Protein AF-A0A059LKB6-F1 (afdb_monomer_lite)

pLDDT: mean 79.36, std 12.63, range [45.19, 91.0]

Sequence (121 aa):
MASVEQVVGRLGATAGLNPPGALRCTGPMSQSQLQSLVDDLVDDSTAESLDLSGCDLGDAAGDVLSRVVAFNTSLHSIFLRNNGIGSNGAQCLANALQSYNSGALRTLDLQGRQRLQTSLF

Secondary structure (DSSP, 8-state):
---HHHHHHHHGGGEEESSTTEEEE-S---HHHHHHHHHHHHT-SS--EEE-TT----TTHHHHHHHHHHH-SS--EEE-TTS---HHHHHHHHHHHHHH--S---EEE------------

Radius of gyration: 14.33 Å; chains: 1; bounding box: 54×27×29 Å

Structure (mmCIF, N/CA/C/O backbone):
data_AF-A0A059LKB6-F1
#
_entry.id   AF-A0A059LKB6-F1
#
loop_
_atom_site.group_PDB
_atom_site.id
_atom_site.type_symbol
_atom_site.label_atom_id
_atom_site.label_alt_id
_atom_site.label_comp_id
_atom_site.label_asym_id
_atom_site.label_entity_id
_atom_site.label_seq_id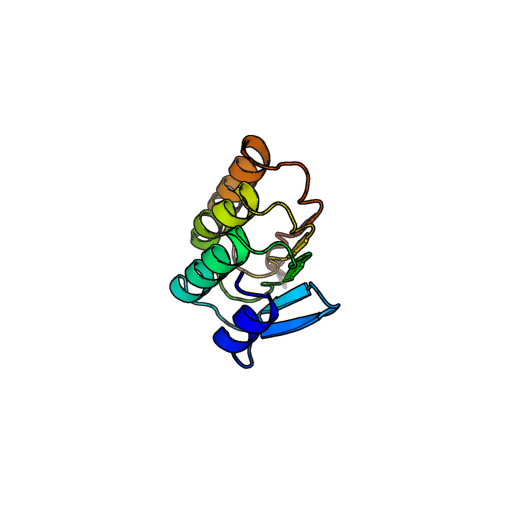
_atom_site.pdbx_PDB_ins_code
_atom_site.Cartn_x
_atom_site.Cartn_y
_atom_site.Cartn_z
_atom_site.occupancy
_atom_site.B_iso_or_equiv
_atom_site.auth_seq_id
_atom_site.auth_comp_id
_atom_site.auth_asym_id
_atom_site.auth_atom_id
_atom_site.pdbx_PDB_model_num
ATOM 1 N N . MET A 1 1 ? 17.820 -0.754 -1.975 1.00 47.09 1 MET A N 1
ATOM 2 C CA . MET A 1 1 ? 16.819 -1.778 -2.325 1.00 47.09 1 MET A CA 1
ATOM 3 C C . MET A 1 1 ? 16.505 -2.537 -1.049 1.00 47.09 1 MET A C 1
ATOM 5 O O . MET A 1 1 ? 17.280 -3.409 -0.670 1.00 47.09 1 MET A O 1
ATOM 9 N N . ALA A 1 2 ? 15.470 -2.120 -0.317 1.00 51.16 2 ALA A N 1
ATOM 10 C CA . ALA A 1 2 ? 14.919 -2.964 0.736 1.00 51.16 2 ALA A CA 1
ATOM 11 C C . ALA A 1 2 ? 14.179 -4.080 -0.000 1.00 51.16 2 ALA A C 1
ATOM 13 O O . ALA A 1 2 ? 13.281 -3.788 -0.770 1.00 51.16 2 ALA A O 1
ATOM 14 N N . SER A 1 3 ? 14.655 -5.317 0.110 1.00 65.12 3 SER A N 1
ATOM 15 C CA . SER A 1 3 ? 13.950 -6.469 -0.459 1.00 65.12 3 SER A CA 1
ATOM 16 C C . SER A 1 3 ? 12.683 -6.709 0.363 1.00 65.12 3 SER A C 1
ATOM 18 O O . SER A 1 3 ? 12.732 -6.513 1.582 1.00 65.12 3 SER A O 1
ATOM 20 N N . VAL A 1 4 ? 11.592 -7.204 -0.230 1.00 68.88 4 VAL A N 1
ATOM 21 C CA . VAL A 1 4 ? 10.387 -7.640 0.511 1.00 68.88 4 VAL A CA 1
ATOM 22 C C . VAL A 1 4 ? 10.713 -8.526 1.718 1.00 68.88 4 VAL A C 1
ATOM 24 O O . VAL A 1 4 ? 10.032 -8.471 2.739 1.00 68.88 4 VAL A O 1
ATOM 27 N N . GLU A 1 5 ? 11.809 -9.285 1.654 1.00 66.44 5 GLU A N 1
ATOM 28 C CA . GLU A 1 5 ? 12.310 -10.097 2.767 1.00 66.44 5 GLU A CA 1
ATOM 29 C C . GLU A 1 5 ? 12.785 -9.260 3.970 1.00 66.44 5 GLU A C 1
ATOM 31 O O . GLU A 1 5 ? 12.565 -9.639 5.122 1.00 66.44 5 GLU A O 1
ATOM 36 N N . GLN A 1 6 ? 13.400 -8.096 3.729 1.00 68.62 6 GLN A N 1
ATOM 37 C CA . GLN A 1 6 ? 13.790 -7.162 4.791 1.00 68.62 6 GLN A CA 1
ATOM 38 C C . GLN A 1 6 ? 12.564 -6.514 5.437 1.00 68.62 6 GLN A C 1
ATOM 40 O O . GLN A 1 6 ? 12.539 -6.334 6.654 1.00 68.62 6 GLN A O 1
ATOM 45 N N . VAL A 1 7 ? 11.534 -6.213 4.642 1.00 70.56 7 VAL A N 1
ATOM 46 C CA . VAL A 1 7 ? 10.265 -5.658 5.132 1.00 70.56 7 VAL A CA 1
ATOM 47 C C . VAL A 1 7 ? 9.565 -6.654 6.061 1.00 70.56 7 VAL A C 1
ATOM 49 O O . VAL A 1 7 ? 9.146 -6.285 7.160 1.00 70.56 7 VAL A O 1
ATOM 52 N N . VAL A 1 8 ? 9.532 -7.939 5.687 1.00 68.88 8 VAL A N 1
ATOM 53 C CA . VAL A 1 8 ? 9.028 -9.020 6.551 1.00 68.88 8 VAL A CA 1
ATOM 54 C C . VAL A 1 8 ? 9.811 -9.107 7.858 1.00 68.88 8 VAL A C 1
ATOM 56 O O . VAL A 1 8 ? 9.214 -9.146 8.934 1.00 68.88 8 VAL A O 1
ATOM 59 N N . GLY A 1 9 ? 11.144 -9.060 7.787 1.00 66.56 9 GLY A N 1
ATOM 60 C CA . GLY A 1 9 ? 12.001 -9.080 8.974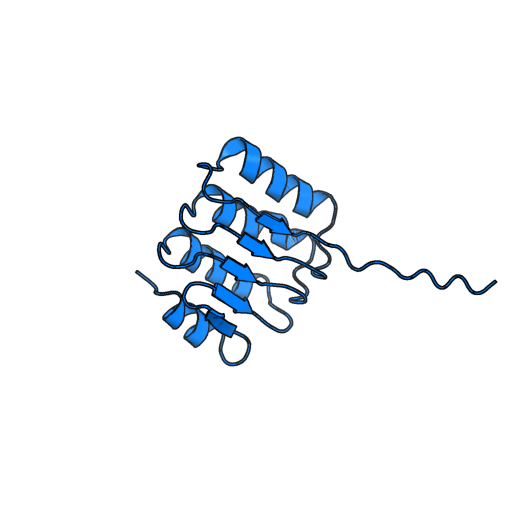 1.00 66.56 9 GLY A CA 1
ATOM 61 C C . GLY A 1 9 ? 11.739 -7.920 9.944 1.00 66.56 9 GLY A C 1
ATOM 62 O O . GLY A 1 9 ? 11.828 -8.108 11.156 1.00 66.56 9 GLY A O 1
ATOM 63 N N . ARG A 1 10 ? 11.370 -6.736 9.432 1.00 68.12 10 ARG A N 1
ATOM 64 C CA . ARG A 1 10 ? 11.044 -5.545 10.240 1.00 68.12 10 ARG A CA 1
ATOM 65 C C . ARG A 1 10 ? 9.651 -5.598 10.863 1.00 68.12 10 ARG A C 1
ATOM 67 O O . ARG A 1 10 ? 9.462 -5.086 11.964 1.00 68.12 10 ARG A O 1
ATOM 74 N N . LEU A 1 11 ? 8.685 -6.194 10.168 1.00 63.88 11 LEU A N 1
ATOM 75 C CA . LEU A 1 11 ? 7.318 -6.364 10.666 1.00 63.88 11 LEU A CA 1
ATOM 76 C C . LEU A 1 11 ? 7.204 -7.538 11.659 1.00 63.88 11 LEU A C 1
ATOM 78 O O . LEU A 1 11 ? 6.327 -7.528 12.521 1.00 63.88 11 LEU A O 1
ATOM 82 N N . GLY A 1 12 ? 8.143 -8.488 11.627 1.00 65.88 12 GLY A N 1
ATOM 83 C CA . GLY A 1 12 ? 8.234 -9.594 12.582 1.00 65.88 12 GLY A CA 1
ATOM 84 C C . GLY A 1 12 ? 7.272 -10.740 12.254 1.00 65.88 12 GLY A C 1
ATOM 85 O O . GLY A 1 12 ? 6.934 -10.963 11.098 1.00 65.88 12 GLY A O 1
ATOM 86 N N . ALA A 1 13 ? 6.807 -11.479 13.272 1.00 56.31 13 ALA A N 1
ATOM 87 C CA . ALA A 1 13 ? 5.946 -12.667 13.114 1.00 56.31 13 ALA A CA 1
ATOM 88 C C . ALA A 1 13 ? 4.576 -12.394 12.458 1.00 56.31 13 ALA A C 1
ATOM 90 O O . ALA A 1 13 ? 3.815 -13.322 12.189 1.00 56.31 13 ALA A O 1
ATOM 91 N N . THR A 1 14 ? 4.247 -11.123 12.240 1.00 59.97 14 THR A N 1
ATOM 92 C CA . THR A 1 14 ? 3.027 -10.681 11.577 1.00 59.97 14 THR A CA 1
ATOM 93 C C . THR A 1 14 ? 3.182 -10.619 10.066 1.00 59.97 14 THR A C 1
ATOM 95 O O . THR A 1 14 ? 2.163 -10.553 9.396 1.00 59.97 14 THR A O 1
ATOM 98 N N . ALA A 1 15 ? 4.395 -10.655 9.509 1.00 66.12 15 ALA A N 1
ATOM 99 C CA . ALA A 1 15 ? 4.607 -10.621 8.070 1.00 66.12 15 ALA A CA 1
ATOM 100 C C . ALA A 1 15 ? 5.148 -11.956 7.539 1.00 66.12 15 ALA A C 1
ATOM 102 O O . ALA A 1 15 ? 5.937 -12.632 8.197 1.00 66.12 15 ALA A O 1
ATOM 103 N N . GLY A 1 16 ? 4.724 -12.354 6.343 1.00 70.25 16 GLY A N 1
ATOM 104 C CA . GLY A 1 16 ? 5.171 -13.583 5.692 1.00 70.25 16 GLY A CA 1
ATOM 105 C C . GLY A 1 16 ? 5.201 -13.463 4.173 1.00 70.25 16 GLY A C 1
ATOM 106 O O . GLY A 1 16 ? 4.483 -12.647 3.595 1.00 70.25 16 GLY A O 1
ATOM 107 N N . LEU A 1 17 ? 6.031 -14.300 3.544 1.00 69.81 17 LEU A N 1
ATOM 108 C CA . LEU A 1 17 ? 6.127 -14.446 2.091 1.00 69.81 17 LEU A CA 1
ATOM 109 C C . LEU A 1 17 ? 5.444 -15.740 1.672 1.00 69.81 17 LEU A C 1
ATOM 111 O O . LEU A 1 17 ? 5.886 -16.822 2.059 1.00 69.81 17 LEU A O 1
ATOM 115 N N . ASN A 1 18 ? 4.360 -15.645 0.912 1.00 59.66 18 ASN A N 1
ATOM 116 C CA . ASN A 1 18 ? 3.706 -16.820 0.342 1.00 59.66 18 ASN A CA 1
ATOM 117 C C . ASN A 1 18 ? 2.746 -16.396 -0.778 1.00 59.66 18 ASN A C 1
ATOM 119 O O . ASN A 1 18 ? 1.661 -15.908 -0.436 1.00 59.66 18 ASN A O 1
ATOM 123 N N . PRO A 1 19 ? 3.052 -16.596 -2.081 1.00 66.25 19 PRO A N 1
ATOM 124 C CA . PRO A 1 19 ? 4.293 -17.056 -2.763 1.00 66.25 19 PRO A CA 1
ATOM 125 C C . PRO A 1 19 ? 5.459 -16.021 -2.786 1.00 66.25 19 PRO A C 1
ATOM 127 O O . PRO A 1 19 ? 5.299 -14.938 -2.226 1.00 66.25 19 PRO A O 1
ATOM 130 N N . PRO A 1 20 ? 6.648 -16.307 -3.379 1.00 67.81 20 PRO A N 1
ATOM 131 C CA . PRO A 1 20 ? 7.712 -15.303 -3.566 1.00 67.81 20 PRO A CA 1
ATOM 132 C C . PRO A 1 20 ? 7.185 -14.042 -4.268 1.00 67.81 20 PRO A C 1
ATOM 134 O O . PRO A 1 20 ? 6.481 -14.146 -5.267 1.00 67.81 20 PRO A O 1
ATOM 137 N N . GLY A 1 21 ? 7.484 -12.865 -3.710 1.00 76.94 21 GLY A N 1
ATOM 138 C CA . GLY A 1 21 ? 6.934 -11.579 -4.166 1.00 76.94 21 GLY A CA 1
ATOM 139 C C . GLY A 1 21 ? 5.564 -11.215 -3.572 1.00 76.94 21 GLY A C 1
ATOM 140 O O . GLY A 1 21 ? 5.076 -10.112 -3.808 1.00 76.94 21 GLY A O 1
ATOM 141 N N . ALA A 1 22 ? 4.939 -12.089 -2.776 1.00 84.00 22 ALA A N 1
ATOM 142 C CA . ALA A 1 22 ? 3.704 -11.787 -2.054 1.00 84.00 22 ALA A CA 1
ATOM 143 C C . ALA A 1 22 ? 3.984 -11.444 -0.591 1.00 84.00 22 ALA A C 1
ATOM 145 O O . ALA A 1 22 ? 4.327 -12.321 0.202 1.00 84.00 22 ALA A O 1
ATOM 146 N N . LEU A 1 23 ? 3.810 -10.175 -0.228 1.00 87.12 23 LEU A N 1
ATOM 147 C CA . LEU A 1 23 ? 3.925 -9.699 1.141 1.00 87.12 23 LEU A CA 1
ATOM 148 C C . LEU A 1 23 ? 2.576 -9.815 1.842 1.00 87.12 23 LEU A C 1
ATOM 150 O O . LEU A 1 23 ? 1.610 -9.171 1.440 1.00 87.12 23 LEU A O 1
ATOM 154 N N . ARG A 1 24 ? 2.505 -10.601 2.913 1.00 85.75 24 ARG A N 1
ATOM 155 C CA . ARG A 1 24 ? 1.288 -10.743 3.715 1.00 85.75 24 ARG A CA 1
ATOM 156 C C . ARG A 1 24 ? 1.524 -10.282 5.136 1.00 85.75 24 ARG A C 1
ATOM 158 O O . ARG A 1 24 ? 2.423 -10.807 5.777 1.00 85.75 24 ARG A O 1
ATOM 165 N N . CYS A 1 25 ? 0.684 -9.384 5.635 1.00 83.75 25 CYS A N 1
ATOM 166 C CA . CYS A 1 25 ? 0.683 -8.927 7.019 1.00 83.75 25 CYS A CA 1
ATOM 167 C C . CYS A 1 25 ? -0.565 -9.447 7.748 1.00 83.75 25 CYS A C 1
ATOM 169 O O . CYS A 1 25 ? -1.667 -9.451 7.205 1.00 83.75 25 CYS A O 1
ATOM 171 N N . THR A 1 26 ? -0.402 -9.887 8.991 1.00 79.06 26 THR A N 1
ATOM 172 C CA . THR A 1 26 ? -1.451 -10.441 9.848 1.00 79.06 26 THR A CA 1
ATOM 173 C C . THR A 1 26 ? -1.463 -9.720 11.188 1.00 79.06 26 THR A C 1
ATOM 175 O O . THR A 1 26 ? -0.431 -9.634 11.848 1.00 79.06 26 THR A O 1
ATOM 178 N N . GLY A 1 27 ? -2.636 -9.272 11.629 1.00 83.00 27 GLY A N 1
ATOM 179 C CA . GLY A 1 27 ? -2.806 -8.586 12.911 1.00 83.00 27 GLY A CA 1
ATOM 180 C C . GLY A 1 27 ? -2.838 -7.059 12.784 1.00 83.00 27 GLY A C 1
ATOM 181 O O . GLY A 1 27 ? -2.547 -6.524 11.712 1.00 83.00 27 GLY A O 1
ATOM 182 N N . PRO A 1 28 ? -3.242 -6.360 13.861 1.00 82.12 28 PRO A N 1
ATOM 183 C CA . PRO A 1 28 ? -3.459 -4.920 13.843 1.00 82.12 28 PRO A CA 1
ATOM 184 C C . PRO A 1 28 ? -2.156 -4.175 13.556 1.00 82.12 28 PRO A C 1
ATOM 186 O O . PRO A 1 28 ? -1.118 -4.465 14.154 1.00 82.12 28 PRO A O 1
ATOM 189 N N . MET A 1 29 ? -2.232 -3.208 12.647 1.00 85.62 29 MET A N 1
ATOM 190 C CA . MET A 1 29 ? -1.102 -2.399 12.214 1.00 85.62 29 MET A CA 1
ATOM 191 C C . MET A 1 29 ? -1.351 -0.936 12.576 1.00 85.62 29 MET A C 1
ATOM 193 O O . MET A 1 29 ? -2.393 -0.370 12.251 1.00 85.62 29 MET A O 1
ATOM 197 N N . SER A 1 30 ? -0.389 -0.302 13.243 1.00 88.06 30 SER A N 1
ATOM 198 C CA . SER A 1 30 ? -0.449 1.135 13.501 1.00 88.06 30 SER A CA 1
ATOM 199 C C . SER A 1 30 ? -0.216 1.936 12.215 1.00 88.06 30 SER A C 1
ATOM 201 O O . SER A 1 30 ? 0.433 1.478 11.273 1.00 88.06 30 SER A O 1
ATOM 203 N N . GLN A 1 31 ? -0.659 3.194 12.202 1.00 85.19 31 GLN A N 1
ATOM 204 C CA . GLN A 1 31 ? -0.375 4.124 11.103 1.00 85.19 31 GLN A CA 1
ATOM 205 C C . GLN A 1 31 ? 1.126 4.263 10.805 1.00 85.19 31 GLN A C 1
ATOM 207 O O . GLN A 1 31 ? 1.517 4.333 9.646 1.00 85.19 31 GLN A O 1
ATOM 212 N N . SER A 1 32 ? 1.983 4.255 11.831 1.00 87.50 32 SER A N 1
ATOM 213 C CA . SER A 1 32 ? 3.437 4.336 11.649 1.00 87.50 32 SER A CA 1
ATOM 214 C C . SER A 1 32 ? 4.025 3.084 10.998 1.00 87.50 32 SER A C 1
ATOM 216 O O . SER A 1 32 ? 4.929 3.193 10.170 1.00 87.50 32 SER A O 1
ATOM 218 N N . GLN A 1 33 ? 3.503 1.901 11.335 1.00 86.81 33 GLN A N 1
ATOM 219 C CA . GLN A 1 33 ? 3.897 0.649 10.690 1.00 86.81 33 GLN A CA 1
ATOM 220 C C . GLN A 1 33 ? 3.457 0.630 9.223 1.00 86.81 33 GLN A C 1
ATOM 222 O O . GLN A 1 33 ? 4.264 0.298 8.359 1.00 86.81 33 GLN A O 1
ATOM 227 N N . LEU A 1 34 ? 2.222 1.058 8.939 1.00 87.88 34 LEU A N 1
ATOM 228 C CA . LEU A 1 34 ? 1.715 1.178 7.572 1.00 87.88 34 LEU A CA 1
ATOM 229 C C . LEU A 1 34 ? 2.534 2.181 6.749 1.00 87.88 34 LEU A C 1
ATOM 231 O O . LEU A 1 34 ? 2.860 1.912 5.598 1.00 87.88 34 LEU A O 1
ATOM 235 N N . GLN A 1 35 ? 2.899 3.316 7.344 1.00 89.31 35 GLN A N 1
ATOM 236 C CA . GLN A 1 35 ? 3.697 4.342 6.681 1.00 89.31 35 GLN A CA 1
ATOM 237 C C . GLN A 1 35 ? 5.087 3.819 6.311 1.00 89.31 35 GLN A C 1
ATOM 239 O O . GLN A 1 35 ? 5.486 3.924 5.155 1.00 89.31 35 GLN A O 1
ATOM 244 N N . SER A 1 36 ? 5.786 3.181 7.256 1.00 87.31 36 SER A N 1
ATOM 245 C CA . SER A 1 36 ? 7.093 2.578 6.972 1.00 87.31 36 SER A CA 1
ATOM 246 C C . SER A 1 36 ? 6.999 1.483 5.913 1.00 87.31 36 SER A C 1
ATOM 248 O O . SER A 1 36 ? 7.908 1.353 5.103 1.00 87.31 36 SER A O 1
ATOM 250 N N . LEU A 1 37 ? 5.920 0.697 5.923 1.00 86.56 37 LEU A N 1
ATOM 251 C CA . LEU A 1 37 ? 5.680 -0.336 4.924 1.00 86.56 37 LEU A CA 1
ATOM 252 C C . LEU A 1 37 ? 5.506 0.265 3.527 1.00 86.56 37 LEU A C 1
ATOM 254 O O . LEU A 1 37 ? 6.082 -0.231 2.566 1.00 86.56 37 LEU A O 1
ATOM 258 N N . VAL A 1 38 ? 4.717 1.333 3.411 1.00 87.94 38 VAL A N 1
ATOM 259 C CA . VAL A 1 38 ? 4.514 2.028 2.139 1.00 87.94 38 VAL A CA 1
ATOM 260 C C . VAL A 1 38 ? 5.807 2.657 1.640 1.00 87.94 38 VAL A C 1
ATOM 262 O O . VAL A 1 38 ? 6.100 2.524 0.458 1.00 87.94 38 VAL A O 1
ATOM 265 N N . ASP A 1 39 ? 6.586 3.303 2.508 1.00 87.19 39 ASP A N 1
ATOM 266 C CA . ASP A 1 39 ? 7.859 3.907 2.105 1.00 87.19 39 ASP A CA 1
ATOM 267 C C . ASP A 1 39 ? 8.854 2.846 1.602 1.00 87.19 39 ASP A C 1
ATOM 269 O O . ASP A 1 39 ? 9.512 3.070 0.590 1.00 87.19 39 ASP A O 1
ATOM 273 N N . ASP A 1 40 ? 8.903 1.669 2.236 1.00 85.25 40 ASP A N 1
ATOM 274 C CA . ASP A 1 40 ? 9.733 0.557 1.759 1.00 85.25 40 ASP A CA 1
ATOM 275 C C . ASP A 1 40 ? 9.231 0.013 0.411 1.00 85.25 40 ASP A C 1
ATOM 277 O O . ASP A 1 40 ? 10.028 -0.286 -0.477 1.00 85.25 40 ASP A O 1
ATOM 281 N N . LEU A 1 41 ? 7.908 -0.104 0.244 1.00 85.00 41 LEU A N 1
ATOM 282 C CA . LEU A 1 41 ? 7.308 -0.651 -0.968 1.00 85.00 41 LEU A CA 1
ATOM 283 C C . LEU A 1 41 ? 7.368 0.309 -2.150 1.00 85.00 41 LEU A C 1
ATOM 28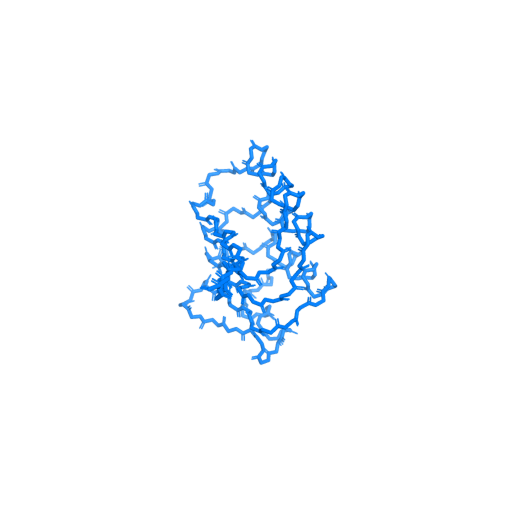5 O O . LEU A 1 41 ? 7.431 -0.162 -3.272 1.00 85.00 41 LEU A O 1
ATOM 289 N N . VAL A 1 42 ? 7.349 1.627 -1.961 1.00 85.38 42 VAL A N 1
ATOM 290 C CA . VAL A 1 42 ? 7.374 2.586 -3.082 1.00 85.38 42 VAL A CA 1
ATOM 291 C C . VAL A 1 42 ? 8.586 2.367 -4.001 1.00 85.38 42 VAL A C 1
ATOM 293 O O . VAL A 1 42 ? 8.429 2.425 -5.219 1.00 85.38 42 VAL A O 1
ATOM 296 N N . ASP A 1 43 ? 9.745 2.033 -3.429 1.00 82.00 43 ASP A N 1
ATOM 297 C CA . ASP A 1 43 ? 10.983 1.740 -4.166 1.00 82.00 43 ASP A CA 1
ATOM 298 C C . ASP A 1 43 ? 11.227 0.230 -4.390 1.00 82.00 43 ASP A C 1
ATOM 300 O O . ASP A 1 43 ? 12.251 -0.167 -4.964 1.00 82.00 43 ASP A O 1
ATOM 304 N N . ASP A 1 44 ? 10.314 -0.633 -3.934 1.00 82.31 44 ASP A N 1
ATOM 305 C CA . ASP A 1 44 ? 10.427 -2.082 -4.092 1.00 82.31 44 ASP A CA 1
ATOM 306 C C . ASP A 1 44 ? 9.936 -2.521 -5.482 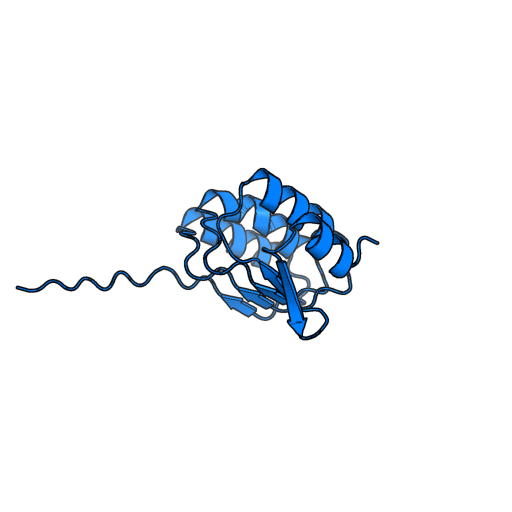1.00 82.31 44 ASP A C 1
ATOM 308 O O . ASP A 1 44 ? 8.803 -2.259 -5.896 1.00 82.31 44 ASP A O 1
ATOM 312 N N . SER A 1 45 ? 10.817 -3.219 -6.201 1.00 82.62 45 SER A N 1
ATOM 313 C CA . SER A 1 45 ? 10.573 -3.749 -7.552 1.00 82.62 45 SER A CA 1
ATOM 314 C C . SER A 1 45 ? 10.404 -5.273 -7.596 1.00 82.62 45 SER A C 1
ATOM 316 O O . SER A 1 45 ? 10.403 -5.883 -8.661 1.00 82.62 45 SER A O 1
ATOM 318 N N . THR A 1 46 ? 10.296 -5.901 -6.427 1.00 82.94 46 THR A N 1
ATOM 319 C CA . THR A 1 46 ? 10.209 -7.354 -6.226 1.00 82.94 46 THR A CA 1
ATOM 320 C C . THR A 1 46 ? 8.856 -7.795 -5.664 1.00 82.94 46 THR A C 1
ATOM 322 O O . THR A 1 46 ? 8.467 -8.950 -5.827 1.00 82.94 46 THR A O 1
ATOM 325 N N . ALA A 1 47 ? 8.124 -6.887 -5.016 1.00 85.00 47 ALA A N 1
ATOM 326 C CA . ALA A 1 47 ? 6.785 -7.103 -4.499 1.00 85.00 47 ALA A CA 1
ATOM 327 C C . ALA A 1 47 ? 5.763 -7.108 -5.639 1.00 85.00 47 ALA A C 1
ATOM 329 O O . ALA A 1 47 ? 5.498 -6.082 -6.260 1.00 85.00 47 ALA A O 1
ATOM 330 N N . GLU A 1 48 ? 5.131 -8.253 -5.864 1.00 88.62 48 GLU A N 1
ATOM 331 C CA . GLU A 1 48 ? 4.059 -8.423 -6.843 1.00 88.62 48 GLU A CA 1
ATOM 332 C C . GLU A 1 48 ? 2.674 -8.361 -6.199 1.00 88.62 48 GLU A C 1
ATOM 334 O O . GLU A 1 48 ? 1.696 -7.970 -6.844 1.00 88.62 48 GLU A O 1
ATOM 339 N N . SER A 1 49 ? 2.561 -8.739 -4.923 1.00 88.44 49 SER A N 1
ATOM 340 C CA . SER A 1 49 ? 1.294 -8.669 -4.201 1.00 88.44 49 SER A CA 1
ATOM 341 C C . SER A 1 49 ? 1.453 -8.273 -2.741 1.00 88.44 49 SER A C 1
ATOM 343 O O . SER A 1 49 ? 2.445 -8.595 -2.094 1.00 88.44 49 SER A O 1
ATOM 345 N N . LEU A 1 50 ? 0.447 -7.566 -2.231 1.00 89.50 50 LEU A N 1
ATOM 346 C CA . LEU A 1 50 ? 0.373 -7.080 -0.862 1.00 89.50 50 LEU A CA 1
ATOM 347 C C . LEU A 1 50 ? -0.971 -7.475 -0.245 1.00 89.50 50 LEU A C 1
ATOM 349 O O . LEU A 1 50 ? -2.017 -7.001 -0.681 1.00 89.50 50 LEU A O 1
ATOM 353 N N . ASP A 1 51 ? -0.953 -8.315 0.785 1.00 90.31 51 ASP A N 1
ATOM 354 C CA . ASP A 1 51 ? -2.125 -8.687 1.576 1.00 90.31 51 ASP A CA 1
ATOM 355 C C . ASP A 1 51 ? -2.042 -8.061 2.971 1.00 90.31 51 ASP A C 1
ATOM 357 O O . ASP A 1 51 ? -1.231 -8.462 3.802 1.00 90.31 51 ASP A O 1
ATOM 361 N N . LEU A 1 52 ? -2.901 -7.077 3.226 1.00 89.12 52 LEU A N 1
ATOM 362 C CA . LEU A 1 52 ? -3.083 -6.431 4.526 1.00 89.12 52 LEU A CA 1
ATOM 363 C C . LEU A 1 52 ? -4.454 -6.765 5.122 1.00 89.12 52 LEU A C 1
ATOM 365 O O . LEU A 1 52 ? -5.014 -5.968 5.872 1.00 89.12 52 LEU A O 1
ATOM 369 N N . SER A 1 53 ? -5.065 -7.884 4.737 1.00 88.75 53 SER A N 1
ATOM 370 C CA . SER A 1 53 ? -6.423 -8.210 5.166 1.00 88.75 53 SER A CA 1
ATOM 371 C C . SER A 1 53 ? -6.514 -8.398 6.686 1.00 88.75 53 SER A C 1
ATOM 373 O O . SER A 1 53 ? -5.825 -9.233 7.269 1.00 88.75 53 SER A O 1
ATOM 375 N N . GLY A 1 54 ? -7.433 -7.678 7.335 1.00 86.50 54 GLY A N 1
ATOM 376 C CA . GLY A 1 54 ? -7.664 -7.775 8.780 1.00 86.50 54 GLY A CA 1
ATOM 377 C C . GLY A 1 54 ? -6.608 -7.080 9.649 1.00 86.50 54 GLY A C 1
ATOM 378 O O . GLY A 1 54 ? -6.449 -7.451 10.810 1.00 86.50 54 GLY A O 1
ATOM 379 N N . CYS A 1 55 ? -5.917 -6.073 9.114 1.00 88.81 55 CYS A N 1
ATOM 380 C CA . CYS A 1 55 ? -4.921 -5.260 9.815 1.00 88.81 55 CYS A CA 1
ATOM 381 C C . CYS A 1 55 ? -5.482 -4.035 10.563 1.00 88.81 55 CYS A C 1
ATOM 383 O O . CYS A 1 55 ? -4.701 -3.242 11.078 1.00 88.81 55 CYS A O 1
ATOM 385 N N . ASP A 1 56 ? -6.808 -3.878 10.642 1.00 88.00 56 ASP A N 1
ATOM 386 C CA . ASP A 1 56 ? -7.489 -2.793 11.381 1.00 88.00 56 ASP A CA 1
ATOM 387 C C . ASP A 1 56 ? -7.008 -1.377 11.000 1.00 88.00 56 ASP A C 1
ATOM 389 O O . ASP A 1 56 ? -6.804 -0.506 11.840 1.00 88.00 56 ASP A O 1
ATOM 393 N N . LEU A 1 57 ? -6.788 -1.160 9.700 1.00 87.62 57 LEU A N 1
ATOM 394 C CA . LEU A 1 57 ? -6.133 0.047 9.189 1.00 87.62 57 LEU A CA 1
ATOM 395 C C . LEU A 1 57 ? -7.006 1.317 9.285 1.00 87.62 57 LEU A C 1
ATOM 397 O O . LEU A 1 57 ? -6.489 2.426 9.440 1.00 87.62 57 LEU A O 1
ATOM 401 N N . GLY A 1 58 ? -8.328 1.163 9.165 1.00 89.06 58 GLY A N 1
ATOM 402 C CA . GLY A 1 58 ? -9.296 2.259 9.156 1.00 89.06 58 GLY A CA 1
ATOM 403 C C . GLY A 1 58 ? -9.264 3.126 7.890 1.00 89.06 58 GLY A C 1
ATOM 404 O O . GLY A 1 58 ? -8.532 2.875 6.935 1.00 89.06 58 GLY A O 1
ATOM 405 N N . ASP A 1 59 ? -10.082 4.179 7.883 1.00 88.06 59 ASP A N 1
ATOM 406 C CA . ASP A 1 59 ? -10.272 5.065 6.723 1.00 88.06 59 ASP A CA 1
ATOM 407 C C . ASP A 1 59 ? -9.010 5.878 6.376 1.00 88.06 59 ASP A C 1
ATOM 409 O O . ASP A 1 59 ? -8.682 6.078 5.208 1.00 88.06 59 ASP A O 1
ATOM 413 N N . ALA A 1 60 ? -8.243 6.268 7.399 1.00 88.44 60 ALA A N 1
ATOM 414 C CA . ALA A 1 60 ? -7.007 7.039 7.255 1.00 88.44 60 ALA A CA 1
ATOM 415 C C . ALA A 1 60 ? -5.883 6.265 6.539 1.00 88.44 60 ALA A C 1
ATOM 417 O O . ALA A 1 60 ? -4.924 6.862 6.057 1.00 88.44 60 ALA A O 1
ATOM 418 N N . ALA A 1 61 ? -5.998 4.942 6.429 1.00 89.12 61 ALA A N 1
ATOM 419 C CA . ALA A 1 61 ? -5.061 4.136 5.662 1.00 89.12 61 ALA A CA 1
ATOM 420 C C . ALA A 1 61 ? -5.163 4.361 4.153 1.00 89.12 61 ALA A C 1
ATOM 422 O O . ALA A 1 61 ? -4.190 4.121 3.444 1.00 89.12 61 ALA A O 1
ATOM 423 N N . GLY A 1 62 ? -6.314 4.833 3.658 1.00 89.44 62 GLY A N 1
ATOM 424 C CA . GLY A 1 62 ? -6.493 5.124 2.238 1.00 89.44 62 GLY A CA 1
ATOM 425 C C . GLY A 1 62 ? -5.526 6.194 1.730 1.00 89.44 62 GLY A C 1
ATOM 426 O O . GLY A 1 62 ? -5.022 6.064 0.621 1.00 89.44 62 GLY A O 1
ATOM 427 N N . ASP A 1 63 ? -5.208 7.196 2.553 1.00 90.00 63 ASP A N 1
ATOM 428 C CA . ASP A 1 63 ? -4.238 8.243 2.209 1.00 90.00 63 ASP A CA 1
ATOM 429 C C . ASP A 1 63 ? -2.814 7.677 2.105 1.00 90.00 63 ASP A C 1
ATOM 431 O O . ASP A 1 63 ? -2.133 7.851 1.096 1.00 90.00 63 ASP A O 1
ATOM 435 N N . VAL A 1 64 ? -2.401 6.881 3.093 1.00 91.00 64 VAL A N 1
ATOM 436 C CA . VAL A 1 64 ? -1.073 6.253 3.117 1.00 91.00 64 VAL A CA 1
ATOM 437 C C . VAL A 1 64 ? -0.907 5.269 1.954 1.00 91.00 64 VAL A C 1
ATOM 439 O O . VAL A 1 64 ? 0.075 5.325 1.217 1.00 91.00 64 VAL A O 1
ATOM 442 N N . LEU A 1 65 ? -1.896 4.403 1.724 1.00 90.00 65 LEU A N 1
ATOM 443 C CA . LEU A 1 65 ? -1.879 3.420 0.638 1.00 90.00 65 LEU A CA 1
ATOM 444 C C . LEU A 1 65 ? -1.989 4.062 -0.751 1.00 90.00 65 LEU A C 1
ATOM 446 O O . LEU A 1 65 ? -1.514 3.485 -1.726 1.00 90.00 65 LEU A O 1
ATOM 450 N N . SER A 1 66 ? -2.550 5.268 -0.864 1.00 90.19 66 SER A N 1
ATOM 451 C CA . SER A 1 66 ? -2.587 5.997 -2.135 1.00 90.19 66 SER A CA 1
ATOM 452 C C . SER A 1 66 ? -1.177 6.237 -2.698 1.00 90.19 66 SER A C 1
ATOM 454 O O . SER A 1 66 ? -0.975 6.145 -3.909 1.00 90.19 66 SER A O 1
ATOM 456 N N . ARG A 1 67 ? -0.176 6.436 -1.824 1.00 89.19 67 ARG A N 1
ATOM 457 C CA . ARG A 1 67 ? 1.227 6.620 -2.222 1.00 89.19 67 ARG A CA 1
ATOM 458 C C . ARG A 1 67 ? 1.812 5.361 -2.853 1.00 89.19 67 ARG A C 1
ATOM 460 O O . ARG A 1 67 ? 2.439 5.463 -3.903 1.00 89.19 67 ARG A O 1
ATOM 467 N N . VAL A 1 68 ? 1.591 4.181 -2.265 1.00 87.75 68 VAL A N 1
ATOM 468 C CA . VAL A 1 68 ? 2.127 2.941 -2.855 1.00 87.75 68 VAL A CA 1
ATOM 469 C C . VAL A 1 68 ? 1.486 2.670 -4.213 1.00 87.75 68 VAL A C 1
ATOM 471 O O . VAL A 1 68 ? 2.182 2.323 -5.155 1.00 87.75 68 VAL A O 1
ATOM 474 N N . VAL A 1 69 ? 0.184 2.930 -4.348 1.00 87.19 69 VAL A N 1
ATOM 475 C CA . VAL A 1 69 ? -0.540 2.795 -5.621 1.00 87.19 69 VAL A CA 1
ATOM 476 C C . VAL A 1 69 ? -0.027 3.771 -6.684 1.00 87.19 69 VAL A C 1
ATOM 478 O O . VAL A 1 69 ? -0.033 3.442 -7.867 1.00 87.19 69 VAL A O 1
ATOM 481 N N . ALA A 1 70 ? 0.402 4.967 -6.277 1.00 86.69 70 ALA A N 1
ATOM 482 C CA . ALA A 1 70 ? 0.855 5.998 -7.198 1.00 86.69 70 ALA A CA 1
ATOM 483 C C . ALA A 1 70 ? 2.284 5.788 -7.713 1.00 86.69 70 ALA A C 1
ATOM 485 O O . ALA A 1 70 ? 2.573 6.115 -8.861 1.00 86.69 70 ALA A O 1
ATOM 486 N N . PHE A 1 71 ? 3.180 5.278 -6.869 1.00 85.44 71 PHE A N 1
ATOM 487 C CA . PHE A 1 71 ? 4.607 5.226 -7.192 1.00 85.44 71 PHE A CA 1
ATOM 488 C C . PHE A 1 71 ? 5.135 3.815 -7.441 1.00 85.44 71 PHE A C 1
ATOM 490 O O . PHE A 1 71 ? 6.077 3.655 -8.218 1.00 85.44 71 PHE A O 1
ATOM 497 N N . ASN A 1 72 ? 4.536 2.787 -6.836 1.00 84.62 72 ASN A N 1
ATOM 498 C CA . ASN A 1 72 ? 4.985 1.423 -7.067 1.00 84.62 72 ASN A CA 1
ATOM 499 C C . ASN A 1 72 ? 4.512 0.933 -8.450 1.00 84.62 72 ASN A C 1
ATOM 501 O O . ASN A 1 72 ? 3.338 1.029 -8.808 1.00 84.62 72 ASN A O 1
ATOM 505 N N . THR A 1 73 ? 5.447 0.387 -9.227 1.00 83.94 73 THR A N 1
ATOM 506 C CA . THR A 1 73 ? 5.215 -0.110 -10.596 1.00 83.94 73 THR A CA 1
ATOM 507 C C . THR A 1 73 ? 5.313 -1.634 -10.722 1.00 83.94 73 THR A C 1
ATOM 509 O O . THR A 1 73 ? 5.186 -2.163 -11.822 1.00 83.94 73 THR A O 1
ATOM 512 N N . SER A 1 74 ? 5.545 -2.347 -9.619 1.00 86.81 74 SER A N 1
ATOM 513 C CA . SER A 1 74 ? 5.732 -3.807 -9.571 1.00 86.81 74 SER A CA 1
ATOM 514 C C . SER A 1 74 ? 4.594 -4.547 -8.859 1.00 86.81 74 SER A C 1
ATOM 516 O O . SER A 1 74 ? 4.371 -5.726 -9.122 1.00 86.81 74 SER A O 1
ATOM 518 N N . LEU A 1 75 ? 3.822 -3.864 -8.011 1.00 87.69 75 LEU A N 1
ATOM 519 C CA . LEU A 1 75 ? 2.657 -4.411 -7.330 1.00 87.69 75 LEU A CA 1
ATOM 520 C C . LEU A 1 75 ? 1.499 -4.566 -8.313 1.00 87.69 75 LEU A C 1
ATOM 522 O O . LEU A 1 75 ? 0.950 -3.598 -8.840 1.00 87.69 75 LEU A O 1
ATOM 526 N N . HIS A 1 76 ? 1.075 -5.810 -8.493 1.00 89.19 76 HIS A N 1
ATOM 527 C CA . HIS A 1 76 ? -0.040 -6.190 -9.347 1.00 89.19 76 HIS A CA 1
ATOM 528 C C . HIS A 1 76 ? -1.333 -6.384 -8.556 1.00 89.19 76 HIS A C 1
ATOM 530 O O . HIS A 1 76 ? -2.419 -6.203 -9.110 1.00 89.19 76 HIS A O 1
ATOM 536 N N . SER A 1 77 ? -1.240 -6.764 -7.278 1.00 89.12 77 SER A N 1
ATOM 537 C CA . SER A 1 77 ? -2.410 -7.058 -6.444 1.00 89.12 77 SER A CA 1
ATOM 538 C C . SER A 1 77 ? -2.287 -6.498 -5.030 1.00 89.12 77 SER A C 1
ATOM 540 O O . SER A 1 77 ? -1.309 -6.767 -4.342 1.00 89.12 77 SER A O 1
ATOM 542 N N . ILE A 1 78 ? -3.308 -5.774 -4.571 1.00 90.50 78 ILE A N 1
ATOM 543 C CA . ILE A 1 78 ? -3.419 -5.275 -3.195 1.00 90.50 78 ILE A CA 1
ATOM 544 C C . ILE A 1 78 ? -4.734 -5.777 -2.583 1.00 90.50 78 ILE A C 1
ATOM 546 O O . ILE A 1 78 ? -5.816 -5.513 -3.113 1.00 90.50 78 ILE A O 1
ATOM 550 N N . PHE A 1 79 ? -4.650 -6.478 -1.451 1.00 90.62 79 PHE A N 1
ATOM 551 C CA . PHE A 1 79 ? -5.791 -6.983 -0.687 1.00 90.62 79 PHE A CA 1
ATOM 552 C C . PHE A 1 79 ? -5.913 -6.240 0.646 1.00 90.62 79 PHE A C 1
ATOM 554 O O . PHE A 1 79 ? -4.999 -6.241 1.468 1.00 90.62 79 PHE A O 1
ATOM 561 N N . LEU A 1 80 ? -7.062 -5.605 0.866 1.00 89.69 80 LEU A N 1
ATOM 562 C CA . LEU A 1 80 ? -7.358 -4.745 2.017 1.00 89.69 80 LEU A CA 1
ATOM 563 C C . LEU A 1 80 ? -8.650 -5.172 2.723 1.00 89.69 80 LEU A C 1
ATOM 565 O O . LEU A 1 80 ? -9.361 -4.354 3.319 1.00 89.69 80 LEU A O 1
ATOM 569 N N . ARG A 1 81 ? -8.982 -6.463 2.640 1.00 88.88 81 ARG A N 1
ATOM 570 C CA . ARG A 1 81 ? -10.251 -6.980 3.149 1.00 88.88 81 ARG A CA 1
ATOM 571 C C . ARG A 1 81 ? -10.362 -6.753 4.652 1.00 88.88 81 ARG A C 1
ATOM 573 O O . ARG A 1 81 ? -9.388 -6.875 5.389 1.00 88.88 81 ARG A O 1
ATOM 580 N N . ASN A 1 82 ? -11.571 -6.484 5.131 1.00 87.00 82 ASN A N 1
ATOM 581 C CA . ASN A 1 82 ? -11.879 -6.367 6.562 1.00 87.00 82 ASN A CA 1
ATOM 582 C C . ASN A 1 82 ? -11.084 -5.291 7.338 1.00 87.00 82 ASN A C 1
ATOM 584 O O . ASN A 1 82 ? -11.050 -5.350 8.569 1.00 87.00 82 ASN A O 1
ATOM 588 N N . ASN A 1 83 ? -10.523 -4.287 6.655 1.00 88.56 83 ASN A N 1
ATOM 589 C CA . ASN A 1 83 ? -9.724 -3.216 7.270 1.00 88.56 83 ASN A CA 1
ATOM 590 C C . ASN A 1 83 ? -10.510 -1.984 7.726 1.00 88.56 83 ASN A C 1
ATOM 592 O O . ASN A 1 83 ? -9.911 -1.039 8.224 1.00 88.56 83 ASN A O 1
ATOM 596 N N . GLY A 1 84 ? -11.832 -1.963 7.541 1.00 87.25 84 GLY A N 1
ATOM 597 C CA . GLY A 1 84 ? -12.642 -0.798 7.911 1.00 87.25 84 GLY A CA 1
ATOM 598 C C . GLY A 1 84 ? -12.343 0.449 7.071 1.00 87.25 84 GLY A C 1
ATOM 599 O O . GLY A 1 84 ? -12.577 1.558 7.541 1.00 87.25 84 GLY A O 1
ATOM 600 N N . ILE A 1 85 ? -11.830 0.273 5.847 1.00 87.50 85 ILE A N 1
ATOM 601 C CA . ILE A 1 85 ? -11.674 1.361 4.876 1.00 87.50 85 ILE A CA 1
ATOM 602 C C . ILE A 1 85 ? -13.077 1.801 4.449 1.00 87.50 85 ILE A C 1
ATOM 604 O O . ILE A 1 85 ? -13.848 1.003 3.910 1.00 87.50 85 ILE A O 1
ATOM 608 N N . GLY A 1 86 ? -13.423 3.047 4.764 1.00 87.38 86 GLY A N 1
ATOM 609 C CA . GLY A 1 86 ? -14.707 3.651 4.448 1.00 87.38 86 GLY A CA 1
ATOM 610 C C . GLY A 1 86 ? -14.709 4.299 3.067 1.00 87.38 86 GLY A C 1
ATOM 611 O O . GLY A 1 86 ? -13.839 4.062 2.227 1.00 87.38 86 GLY A O 1
ATOM 612 N N . SER A 1 87 ? -15.713 5.138 2.821 1.00 86.94 87 SER A N 1
ATOM 613 C CA . SER A 1 87 ? -15.861 5.840 1.546 1.00 86.94 87 SER A CA 1
ATOM 614 C C . SER A 1 87 ? -14.718 6.815 1.263 1.00 86.94 87 SER A C 1
ATOM 616 O O . SER A 1 87 ? -14.315 6.914 0.108 1.00 86.94 87 SER A O 1
ATOM 618 N N . ASN A 1 88 ? -14.168 7.507 2.272 1.00 88.25 88 ASN A N 1
ATOM 619 C CA . ASN A 1 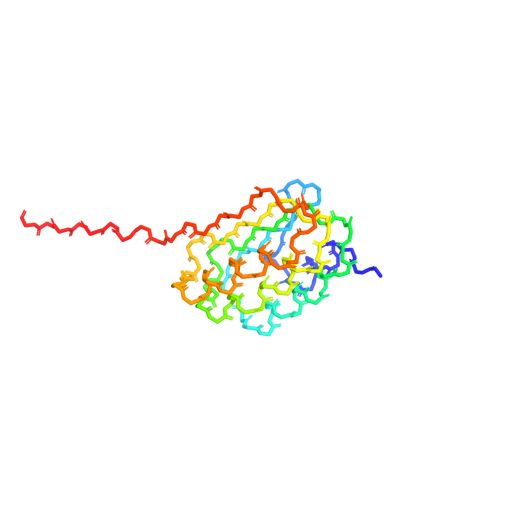88 ? -13.108 8.488 2.015 1.00 88.25 88 ASN A CA 1
ATOM 620 C C . ASN A 1 88 ? -11.790 7.791 1.677 1.00 88.25 88 ASN A C 1
ATOM 622 O O . ASN A 1 88 ? -11.145 8.150 0.697 1.00 88.25 88 ASN A O 1
ATOM 626 N N . GLY A 1 89 ? -11.417 6.753 2.427 1.00 87.44 89 GLY A N 1
ATOM 627 C CA . GLY A 1 89 ? -10.225 5.965 2.143 1.00 87.44 89 GLY A CA 1
ATOM 628 C C . GLY A 1 89 ? -10.307 5.284 0.776 1.00 87.44 89 GLY A C 1
ATOM 629 O O . GLY A 1 89 ? -9.339 5.308 0.015 1.00 87.44 89 GLY A O 1
ATOM 630 N N . ALA A 1 90 ? -11.482 4.760 0.409 1.00 87.56 90 ALA A N 1
ATOM 631 C CA . ALA A 1 90 ? -11.724 4.229 -0.932 1.00 87.56 90 ALA A CA 1
ATOM 632 C C . ALA A 1 90 ? -11.613 5.311 -2.023 1.00 87.56 90 ALA A C 1
ATOM 634 O O . ALA A 1 90 ? -11.064 5.046 -3.092 1.00 87.56 90 ALA A O 1
ATOM 635 N N . GLN A 1 91 ? -12.083 6.533 -1.759 1.00 89.56 91 GLN A N 1
ATOM 636 C CA . GLN A 1 91 ? -11.967 7.654 -2.691 1.00 89.56 91 GLN A CA 1
ATOM 637 C C . GLN A 1 91 ? -10.511 8.096 -2.894 1.00 89.56 91 GLN A C 1
ATOM 639 O O . GLN A 1 91 ? -10.110 8.335 -4.033 1.00 89.56 91 GLN A O 1
ATOM 644 N N . CYS A 1 92 ? -9.697 8.142 -1.835 1.00 89.62 92 CYS A N 1
ATOM 645 C CA . CYS A 1 92 ? -8.261 8.421 -1.951 1.00 89.62 92 CYS A CA 1
ATOM 646 C C . CYS A 1 92 ? -7.558 7.388 -2.842 1.00 89.62 92 CYS A C 1
ATOM 648 O O . CYS A 1 92 ? -6.812 7.754 -3.751 1.00 89.62 92 CYS A O 1
ATOM 650 N N . LEU A 1 93 ? -7.853 6.101 -2.637 1.00 87.94 93 LEU A N 1
ATOM 651 C CA . LEU A 1 93 ? -7.318 5.022 -3.468 1.00 87.94 93 LEU A CA 1
ATOM 652 C C . LEU A 1 93 ? -7.772 5.142 -4.928 1.00 87.94 93 LEU A C 1
ATOM 654 O O . LEU A 1 93 ? -6.955 4.999 -5.835 1.00 87.94 93 LEU A O 1
ATOM 658 N N . ALA A 1 94 ? -9.048 5.450 -5.170 1.00 87.06 94 ALA A N 1
ATOM 659 C CA . ALA A 1 94 ? -9.579 5.640 -6.519 1.00 87.06 94 ALA A CA 1
ATOM 660 C C . ALA A 1 94 ? -8.907 6.815 -7.249 1.00 87.06 94 ALA A C 1
ATOM 662 O O . ALA A 1 94 ? -8.533 6.684 -8.415 1.00 87.06 94 ALA A O 1
ATOM 663 N N . ASN A 1 95 ? -8.694 7.937 -6.558 1.00 88.25 95 ASN A N 1
ATOM 664 C CA . ASN A 1 95 ? -8.006 9.097 -7.122 1.00 88.25 95 ASN A CA 1
ATOM 665 C C . ASN A 1 95 ? -6.552 8.773 -7.486 1.00 88.25 95 ASN A C 1
ATOM 667 O O . ASN A 1 95 ? -6.088 9.166 -8.560 1.00 88.25 95 ASN A O 1
ATOM 671 N N . ALA A 1 96 ? -5.844 8.029 -6.629 1.00 87.44 96 ALA A N 1
ATOM 672 C CA . ALA A 1 96 ? -4.485 7.584 -6.924 1.00 87.44 96 ALA A CA 1
ATOM 673 C C . ALA A 1 96 ? -4.436 6.632 -8.122 1.00 87.44 96 ALA A C 1
ATOM 675 O O . ALA A 1 96 ? -3.589 6.799 -8.999 1.00 87.44 96 ALA A O 1
ATOM 676 N N . LEU A 1 97 ? -5.388 5.699 -8.219 1.00 84.56 97 LEU A N 1
ATOM 677 C CA . LEU A 1 97 ? -5.504 4.820 -9.381 1.00 84.56 97 LEU A CA 1
ATOM 678 C C . LEU A 1 97 ? -5.740 5.595 -10.678 1.00 84.56 97 LEU A C 1
ATOM 680 O O . LEU A 1 97 ? -5.167 5.256 -11.706 1.00 84.56 97 LEU A O 1
ATOM 684 N N . GLN A 1 98 ? -6.576 6.630 -10.645 1.00 83.62 98 GLN A N 1
ATOM 685 C CA . GLN A 1 98 ? -6.891 7.411 -11.839 1.00 83.62 98 GLN A CA 1
ATOM 686 C C . GLN A 1 98 ? -5.736 8.319 -12.276 1.00 83.62 98 GLN A C 1
ATOM 688 O O . GLN A 1 98 ? -5.544 8.533 -13.471 1.00 83.62 98 GLN A O 1
ATOM 693 N N . SER A 1 99 ? -4.986 8.860 -11.316 1.00 78.44 99 SER A N 1
ATOM 694 C CA . SER A 1 99 ? -3.981 9.895 -11.582 1.00 78.44 99 SER A CA 1
ATOM 695 C C . SER A 1 99 ? -2.585 9.332 -11.838 1.00 78.44 99 SER A C 1
ATOM 697 O O . SER A 1 99 ? -1.803 9.954 -12.555 1.00 78.44 99 SER A O 1
ATOM 699 N N . TYR A 1 100 ? -2.262 8.177 -11.250 1.00 69.44 100 TYR A N 1
ATOM 700 C CA . TYR A 1 100 ? -0.881 7.698 -11.158 1.00 69.44 100 TYR A CA 1
ATOM 701 C C . TYR A 1 100 ? -0.694 6.217 -11.495 1.00 69.44 100 TYR A C 1
ATOM 703 O O . TYR A 1 100 ? 0.446 5.764 -11.578 1.00 69.44 100 TYR A O 1
ATOM 711 N N . ASN A 1 101 ? -1.764 5.445 -11.723 1.00 61.41 101 ASN A N 1
ATOM 712 C CA . ASN A 1 101 ? -1.596 4.037 -12.071 1.00 61.41 101 ASN A CA 1
ATOM 713 C C . ASN A 1 101 ? -0.945 3.913 -13.455 1.00 61.41 101 ASN A C 1
ATOM 715 O O . ASN A 1 101 ? -1.575 4.130 -14.489 1.00 61.41 101 ASN A O 1
ATOM 719 N N . SER A 1 102 ? 0.317 3.496 -13.457 1.00 60.56 102 SER A N 1
ATOM 720 C CA . SER A 1 102 ? 1.102 3.145 -14.646 1.00 60.56 102 SER A CA 1
ATOM 721 C C . SER A 1 102 ? 0.573 1.903 -15.382 1.00 60.56 102 SER A C 1
ATOM 723 O O . SER A 1 102 ? 1.109 1.508 -16.416 1.00 60.56 102 SER A O 1
ATOM 725 N N . GLY A 1 103 ? -0.487 1.276 -14.863 1.00 65.81 103 GLY A N 1
ATOM 726 C CA . GLY A 1 103 ? -1.074 0.045 -15.368 1.00 65.81 103 GLY A CA 1
ATOM 727 C C . GLY A 1 103 ? -0.484 -1.211 -14.730 1.00 65.81 103 GLY A C 1
ATOM 728 O O . GLY A 1 103 ? -0.843 -2.301 -15.165 1.00 65.81 103 GLY A O 1
ATOM 729 N N . ALA A 1 104 ? 0.391 -1.089 -13.730 1.00 75.88 104 ALA A N 1
ATOM 730 C CA . ALA A 1 104 ? 0.945 -2.228 -13.001 1.00 75.88 104 ALA A CA 1
ATOM 731 C C . ALA A 1 104 ? -0.105 -2.905 -12.107 1.00 75.88 104 ALA A C 1
ATOM 733 O O . ALA A 1 104 ? -0.275 -4.125 -12.160 1.00 75.88 104 ALA A O 1
ATOM 734 N N . LEU A 1 105 ? -0.886 -2.114 -11.359 1.00 81.88 105 LEU A N 1
ATOM 735 C CA . LEU A 1 105 ? -1.900 -2.659 -10.462 1.00 81.88 105 LEU A CA 1
ATOM 736 C C . LEU A 1 105 ? -3.103 -3.183 -11.259 1.00 81.88 105 LEU A C 1
ATOM 738 O O . LEU A 1 105 ? -3.798 -2.427 -11.944 1.00 81.88 105 LEU A O 1
ATOM 742 N N . ARG A 1 106 ? -3.354 -4.490 -11.145 1.00 85.38 106 ARG A N 1
ATOM 743 C CA . ARG A 1 106 ? -4.462 -5.215 -11.786 1.00 85.38 106 ARG A CA 1
ATOM 744 C C . ARG A 1 106 ? -5.612 -5.492 -10.829 1.00 85.38 106 ARG A C 1
ATOM 746 O O . ARG A 1 106 ? -6.762 -5.506 -11.259 1.00 85.38 106 ARG A O 1
ATOM 753 N N . THR A 1 107 ? -5.302 -5.685 -9.551 1.00 86.62 107 THR A N 1
ATOM 754 C CA . THR A 1 107 ? -6.273 -6.103 -8.539 1.00 86.62 107 THR A CA 1
ATOM 755 C C . THR A 1 107 ? -6.184 -5.201 -7.316 1.00 86.62 107 THR A C 1
ATOM 757 O O . THR A 1 107 ? -5.132 -5.104 -6.687 1.00 86.62 107 THR A O 1
ATOM 760 N N . LEU A 1 108 ? -7.305 -4.582 -6.945 1.00 86.19 108 LEU A N 1
ATOM 761 C CA . LEU A 1 108 ? -7.484 -3.911 -5.659 1.00 86.19 108 LEU A CA 1
ATOM 762 C C . LEU A 1 108 ? -8.745 -4.467 -4.994 1.00 86.19 108 LEU A C 1
ATOM 764 O O . LEU A 1 108 ? -9.850 -4.268 -5.497 1.00 86.19 108 LEU A O 1
ATOM 768 N N . ASP A 1 109 ? -8.580 -5.166 -3.875 1.00 87.94 109 ASP A N 1
ATOM 769 C CA . ASP A 1 109 ? -9.688 -5.765 -3.133 1.00 87.94 109 ASP A CA 1
ATOM 770 C C . ASP A 1 109 ? -9.950 -5.006 -1.830 1.00 87.94 109 ASP A C 1
ATOM 772 O O . ASP A 1 109 ? -9.188 -5.099 -0.869 1.00 87.94 109 ASP A O 1
ATOM 776 N N . LEU A 1 110 ? -11.057 -4.264 -1.808 1.00 83.12 110 LEU A N 1
ATOM 777 C CA . LEU A 1 110 ? -11.519 -3.466 -0.672 1.00 83.12 110 LEU A CA 1
ATOM 778 C C . LEU A 1 110 ? -12.717 -4.101 0.043 1.00 83.12 110 LEU A C 1
ATOM 780 O O . LEU A 1 110 ? -13.504 -3.373 0.647 1.00 83.12 110 LEU A O 1
ATOM 784 N N . GLN A 1 111 ? -12.914 -5.427 -0.036 1.00 81.81 111 GLN A N 1
ATOM 785 C CA . GLN A 1 111 ? -14.079 -6.063 0.587 1.00 81.81 111 GLN A CA 1
ATOM 786 C C . GLN A 1 111 ? -14.217 -5.652 2.058 1.00 81.81 111 GLN A C 1
ATOM 788 O O . GLN A 1 111 ? -13.420 -6.015 2.930 1.00 81.81 111 GLN A O 1
ATOM 793 N N . GLY A 1 112 ? -15.260 -4.865 2.322 1.00 70.31 112 GLY A N 1
ATOM 794 C CA . GLY A 1 112 ? -15.623 -4.455 3.665 1.00 70.31 112 GLY A CA 1
ATOM 795 C C . GLY A 1 112 ? -16.101 -5.655 4.472 1.00 70.31 112 GLY A C 1
ATOM 796 O O . GLY A 1 112 ? -16.539 -6.664 3.914 1.00 70.31 112 GLY A O 1
ATOM 797 N N . ARG A 1 113 ? -16.070 -5.526 5.803 1.00 62.22 113 ARG A N 1
ATOM 798 C CA . ARG A 1 113 ? -16.749 -6.491 6.670 1.00 62.22 113 ARG A CA 1
ATOM 799 C C . ARG A 1 113 ? -18.211 -6.516 6.244 1.00 62.22 113 ARG A C 1
ATOM 801 O O . ARG A 1 113 ? -18.924 -5.537 6.474 1.00 62.22 113 ARG A O 1
ATOM 808 N N . GLN A 1 114 ? -18.663 -7.604 5.619 1.00 51.03 114 GLN A N 1
ATOM 809 C CA . GLN A 1 114 ? -20.091 -7.804 5.445 1.00 51.03 114 GLN A CA 1
ATOM 810 C C . GLN A 1 114 ? -20.670 -7.869 6.851 1.00 51.03 114 GLN A C 1
ATOM 812 O O . GLN A 1 114 ? -20.455 -8.829 7.591 1.00 51.03 114 GLN A O 1
ATOM 817 N N . ARG A 1 115 ? -21.352 -6.796 7.259 1.00 48.12 115 ARG A N 1
ATOM 818 C CA . ARG A 1 115 ? -22.238 -6.859 8.408 1.00 48.12 115 ARG A CA 1
ATOM 819 C C . ARG A 1 115 ? -23.296 -7.872 8.009 1.00 48.12 115 ARG A C 1
ATOM 821 O O . ARG A 1 115 ? -24.236 -7.526 7.302 1.00 48.12 115 ARG A O 1
ATOM 828 N N . LEU A 1 116 ? -23.135 -9.115 8.451 1.00 51.47 116 LEU A N 1
ATOM 829 C CA . LEU A 1 116 ? -24.271 -9.995 8.638 1.00 51.47 116 LEU A CA 1
ATOM 830 C C . LEU A 1 116 ? -25.156 -9.272 9.655 1.00 51.47 116 LEU A C 1
ATOM 832 O O . LEU A 1 116 ? -24.974 -9.395 10.863 1.00 51.47 116 LEU A O 1
ATOM 836 N N . GLN A 1 117 ? -26.069 -8.430 9.170 1.00 45.19 117 GLN A N 1
ATOM 837 C CA . GLN A 1 117 ? -27.263 -8.120 9.927 1.00 45.19 117 GLN A CA 1
ATOM 838 C C . GLN A 1 117 ? -28.048 -9.424 9.979 1.00 45.19 117 GLN A C 1
ATOM 840 O O . GLN A 1 117 ? -28.923 -9.677 9.159 1.00 45.19 117 GLN A O 1
ATOM 845 N N . THR A 1 118 ? -27.734 -10.275 10.951 1.00 49.84 118 THR A N 1
ATOM 846 C CA . THR A 1 118 ? -28.754 -11.144 11.521 1.00 49.84 118 THR A CA 1
ATOM 847 C C . THR A 1 118 ? -29.717 -10.234 12.269 1.00 49.84 118 THR A C 1
ATOM 849 O O . THR A 1 118 ? -29.651 -10.091 13.487 1.00 49.84 118 THR A O 1
ATOM 852 N N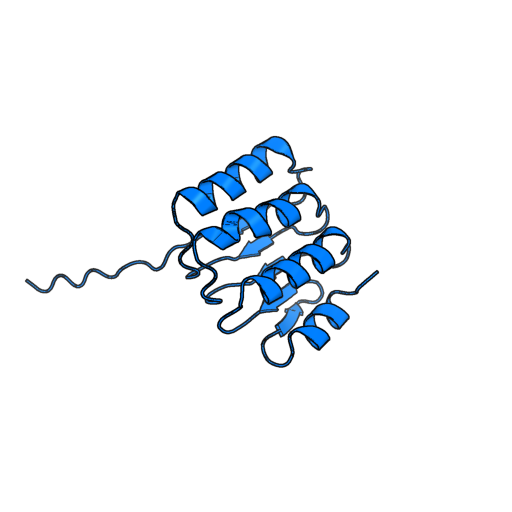 . SER A 1 119 ? -30.588 -9.567 11.517 1.00 50.28 119 SER A N 1
ATOM 853 C CA . SER A 1 119 ? -31.883 -9.162 12.033 1.00 50.28 119 SER A CA 1
ATOM 854 C C . SER A 1 119 ? -32.669 -10.457 12.217 1.00 50.28 119 SER A C 1
ATOM 856 O O . SER A 1 119 ? -33.361 -10.894 11.303 1.00 50.28 119 SER A O 1
ATOM 858 N N . LEU A 1 120 ? -32.490 -11.127 13.361 1.00 45.66 120 LEU A N 1
ATOM 859 C CA . LEU A 1 120 ? -33.541 -12.006 13.860 1.00 45.66 120 LEU A CA 1
ATOM 860 C C . LEU A 1 120 ? -34.671 -11.078 14.320 1.00 45.66 120 LEU A C 1
ATOM 862 O O . LEU A 1 120 ? -34.587 -10.487 15.396 1.00 45.66 120 LEU A O 1
ATOM 866 N N . PHE A 1 121 ? -35.670 -10.912 13.458 1.00 51.34 121 PHE A N 1
ATOM 867 C CA . PHE A 1 121 ? -37.051 -10.704 13.876 1.00 51.34 121 PHE A CA 1
ATOM 868 C C . PHE A 1 121 ? -37.775 -12.036 13.700 1.00 51.34 121 PHE A C 1
ATOM 870 O O . PHE A 1 121 ? -37.521 -12.689 12.661 1.00 51.34 121 PHE A O 1
#

Foldseek 3Di:
DCELVNLQVVLDPQWDDPDFLAIAGHEADDPVNLLVSLVSLLPYQRRQEYHCAPRLQAQVSLQSVLSNQQRHQRHQEYHHEQNNRDPNSVVSNVVSCVPHHPVNHNYDHHHHPPPPPPPPD